Protein AF-X1FUU6-F1 (afdb_monomer_lite)

Secondary structure (DSSP, 8-state):
-EEEEPPTTTHHHHHHHHHHHS-GGGSHHHHHTTGGGEEEEEEE-TTS-EEEEEEEEEEEETTEEEEEPPTT-S----EE--TT------

pLDDT: mean 89.01, std 12.41, range [43.53, 97.44]

Organism: NCBI:txid412755

Radius of gyration: 13.14 Å; chains: 1; bounding box: 33×23×42 Å

Foldseek 3Di:
DDKDWDDPVCLVVQQVCCVVWNDPCQHPVNQVVLPPQKTKIFDADPVRDGFWTFMWGWDDDPNDIDTDADPPGQDRDITGNDPDDDHDDD

Structure (mmCIF, N/CA/C/O backbone):
data_AF-X1FUU6-F1
#
_entry.id   AF-X1FUU6-F1
#
loop_
_atom_site.group_PDB
_atom_site.id
_atom_site.type_symbol
_atom_site.label_atom_id
_atom_site.label_alt_id
_atom_site.label_comp_id
_atom_site.label_asym_id
_atom_site.label_entity_id
_atom_site.label_seq_id
_atom_site.pdbx_PDB_ins_code
_atom_site.Cartn_x
_atom_site.Cartn_y
_atom_site.Cartn_z
_atom_site.occupancy
_atom_site.B_iso_or_equiv
_atom_site.auth_seq_id
_atom_site.auth_comp_id
_atom_site.auth_asym_id
_atom_site.auth_atom_id
_atom_site.pdbx_PDB_model_num
ATOM 1 N N . MET A 1 1 ? -14.567 -8.543 7.320 1.00 85.44 1 MET A N 1
ATOM 2 C CA . MET A 1 1 ? -13.387 -7.819 6.822 1.00 85.44 1 MET A CA 1
ATOM 3 C C . MET A 1 1 ? -13.490 -7.773 5.317 1.00 85.44 1 MET A C 1
ATOM 5 O O . MET A 1 1 ? -13.906 -8.768 4.732 1.00 85.44 1 MET A O 1
ATOM 9 N N . VAL A 1 2 ? -13.165 -6.633 4.722 1.00 95.44 2 VAL A N 1
ATOM 10 C CA . VAL A 1 2 ? -13.178 -6.430 3.269 1.00 95.44 2 VAL A CA 1
ATOM 11 C C . VAL A 1 2 ? -11.828 -5.853 2.862 1.00 95.44 2 VAL A C 1
ATOM 13 O O . VAL A 1 2 ? -11.270 -5.032 3.583 1.00 95.44 2 VAL A O 1
ATOM 16 N N . VAL A 1 3 ? -11.296 -6.290 1.722 1.00 96.56 3 VAL A N 1
ATOM 17 C CA . VAL A 1 3 ? -10.077 -5.722 1.139 1.00 96.56 3 VAL A CA 1
ATOM 18 C C . VAL A 1 3 ? -10.471 -4.828 -0.027 1.00 96.56 3 VAL A C 1
ATOM 20 O O . VAL A 1 3 ? -11.187 -5.269 -0.926 1.00 96.56 3 VAL A O 1
ATOM 23 N N . LYS A 1 4 ? -10.006 -3.578 -0.017 1.00 96.62 4 LYS A N 1
ATOM 24 C CA . LYS A 1 4 ? -10.245 -2.605 -1.093 1.00 96.62 4 LYS A CA 1
ATOM 25 C C . LYS A 1 4 ? -8.913 -2.027 -1.558 1.00 96.62 4 LYS A C 1
ATOM 27 O O . LYS A 1 4 ? -7.986 -1.881 -0.764 1.00 96.62 4 LYS A O 1
ATOM 32 N N . LYS A 1 5 ? -8.799 -1.702 -2.847 1.00 96.94 5 LYS A N 1
ATOM 33 C CA . LYS A 1 5 ? -7.655 -0.925 -3.344 1.00 96.94 5 LYS A CA 1
ATOM 34 C C . LYS A 1 5 ? -7.679 0.447 -2.665 1.00 96.94 5 LYS A C 1
ATOM 36 O O . LYS A 1 5 ? -8.745 1.053 -2.596 1.00 96.94 5 LYS A O 1
ATOM 41 N N . ILE A 1 6 ? -6.526 0.924 -2.204 1.00 96.44 6 ILE A N 1
ATOM 42 C CA . ILE A 1 6 ? -6.412 2.278 -1.654 1.00 96.44 6 ILE A CA 1
ATOM 43 C C . ILE A 1 6 ? -6.654 3.301 -2.765 1.00 96.44 6 ILE A C 1
ATOM 45 O O . ILE A 1 6 ? -6.063 3.212 -3.848 1.00 96.44 6 ILE A O 1
ATOM 49 N N . SER A 1 7 ? -7.562 4.234 -2.490 1.00 92.06 7 SER A N 1
ATOM 50 C CA . SER A 1 7 ? -7.825 5.405 -3.320 1.00 92.06 7 SER A CA 1
ATOM 51 C C . SER A 1 7 ? -6.898 6.560 -2.933 1.00 92.06 7 SER A C 1
ATOM 53 O O . SER A 1 7 ? -6.275 6.533 -1.871 1.00 92.06 7 SER A O 1
ATOM 55 N N . ASP A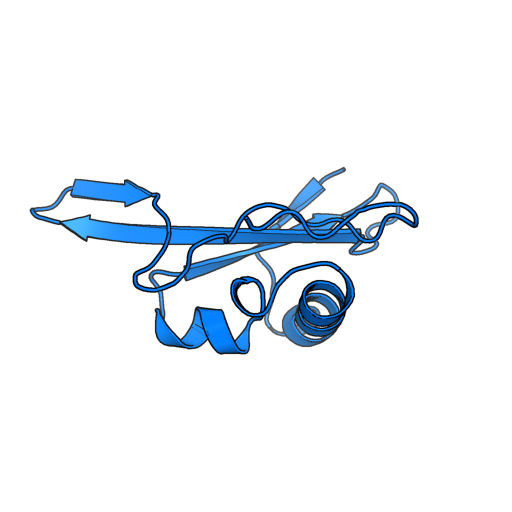 1 8 ? -6.836 7.603 -3.759 1.00 88.62 8 ASP A N 1
ATOM 56 C CA . ASP A 1 8 ? -6.051 8.799 -3.431 1.00 88.62 8 ASP A CA 1
ATOM 57 C C . ASP A 1 8 ? -6.554 9.479 -2.144 1.00 88.62 8 ASP A C 1
ATOM 59 O O . ASP A 1 8 ? -5.744 9.953 -1.347 1.00 88.62 8 ASP A O 1
ATOM 63 N N . ASN A 1 9 ? -7.865 9.434 -1.879 1.00 90.56 9 ASN A N 1
ATOM 64 C CA . ASN A 1 9 ? -8.474 9.995 -0.667 1.00 90.56 9 ASN A CA 1
ATOM 65 C C . ASN A 1 9 ? -8.075 9.231 0.606 1.00 90.56 9 ASN A C 1
ATOM 67 O O . ASN A 1 9 ? -7.934 9.835 1.665 1.00 90.56 9 ASN A O 1
ATOM 71 N N . ASP A 1 10 ? -7.854 7.918 0.500 1.00 92.25 10 ASP A N 1
ATOM 72 C CA . ASP A 1 10 ? -7.478 7.061 1.635 1.00 92.25 10 ASP A CA 1
ATOM 73 C C . ASP A 1 10 ? -5.956 6.949 1.812 1.00 92.25 10 ASP A C 1
ATOM 75 O O . ASP A 1 10 ? -5.472 6.337 2.769 1.00 92.25 10 ASP A O 1
ATOM 79 N N . SER A 1 11 ? -5.185 7.520 0.879 1.00 93.12 11 SER A N 1
ATOM 80 C CA . SER A 1 11 ? -3.729 7.384 0.832 1.00 93.12 11 SER A CA 1
ATOM 81 C C . SER A 1 11 ? -3.052 7.914 2.095 1.00 93.12 11 SER A C 1
ATOM 83 O O . SER A 1 11 ? -2.137 7.268 2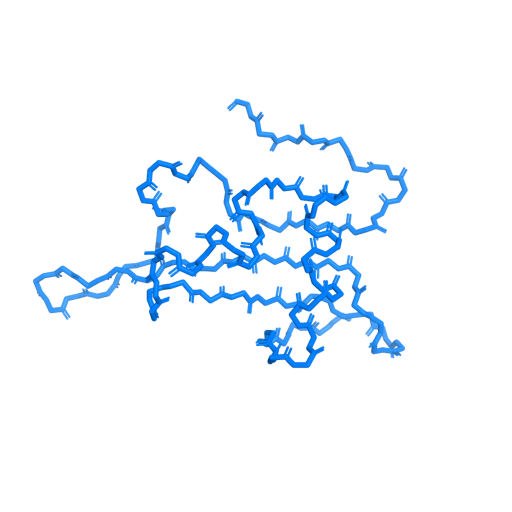.602 1.00 93.12 11 SER A O 1
ATOM 85 N N . PHE A 1 12 ? -3.539 9.033 2.642 1.00 95.12 12 PHE A N 1
ATOM 86 C CA . PHE A 1 12 ? -3.012 9.634 3.866 1.00 95.12 12 PHE A CA 1
ATOM 87 C C . PHE A 1 12 ? -3.205 8.713 5.078 1.00 95.12 12 PHE A C 1
ATOM 89 O O . PHE A 1 12 ? -2.224 8.320 5.709 1.00 95.12 12 PHE A O 1
ATOM 96 N N . SER A 1 13 ? -4.443 8.288 5.351 1.00 94.62 13 SER A N 1
ATOM 97 C CA . SER A 1 13 ? -4.762 7.414 6.490 1.00 94.62 13 SER A CA 1
ATOM 98 C C . SER A 1 13 ? -4.071 6.054 6.391 1.00 94.62 13 SER A C 1
ATOM 100 O O . SER A 1 13 ? -3.581 5.523 7.389 1.00 94.62 13 SER A O 1
ATOM 102 N N . TYR A 1 14 ? -3.963 5.496 5.183 1.00 96.19 14 TYR A N 1
ATOM 103 C CA . TYR A 1 14 ? -3.173 4.290 4.959 1.00 96.19 14 TYR A CA 1
ATOM 104 C C . TYR A 1 14 ? -1.690 4.515 5.289 1.00 96.19 14 TYR A C 1
ATOM 106 O O . TYR A 1 14 ? -1.079 3.669 5.943 1.00 96.19 14 TYR A O 1
ATOM 114 N N . ASN A 1 15 ? -1.107 5.646 4.874 1.00 95.69 15 ASN A N 1
ATOM 115 C CA . ASN A 1 15 ? 0.306 5.942 5.114 1.00 95.69 15 ASN A CA 1
ATOM 116 C C . ASN A 1 15 ? 0.611 6.134 6.608 1.00 95.69 15 ASN A C 1
ATOM 118 O O . ASN A 1 15 ? 1.648 5.671 7.087 1.00 95.69 15 ASN A O 1
ATOM 122 N N . GLU A 1 16 ? -0.307 6.749 7.362 1.00 95.19 16 GLU A N 1
ATOM 123 C CA . GLU A 1 16 ? -0.206 6.857 8.822 1.00 95.19 16 GLU A CA 1
ATOM 124 C C . GLU A 1 16 ? -0.196 5.475 9.487 1.00 95.19 16 GLU A C 1
ATOM 126 O O . GLU A 1 16 ? 0.665 5.184 10.322 1.00 95.19 16 GLU A O 1
ATOM 131 N N . LEU A 1 17 ? -1.106 4.584 9.078 1.00 94.75 17 LEU A N 1
ATOM 132 C CA . LEU A 1 17 ? -1.158 3.224 9.611 1.00 94.75 17 LEU A CA 1
ATOM 133 C C . LEU A 1 17 ? 0.071 2.399 9.219 1.00 94.75 17 LEU A C 1
ATOM 135 O O . LEU A 1 17 ? 0.619 1.700 10.069 1.00 94.75 17 LEU A O 1
ATOM 139 N N . ALA A 1 18 ? 0.534 2.495 7.972 1.00 94.69 18 ALA A N 1
ATOM 140 C CA . ALA A 1 18 ? 1.741 1.815 7.506 1.00 94.69 18 ALA A CA 1
ATOM 141 C C . ALA A 1 18 ? 2.984 2.285 8.277 1.00 94.69 18 ALA A C 1
ATOM 143 O O . ALA A 1 18 ? 3.803 1.465 8.685 1.00 94.69 18 ALA A O 1
ATOM 144 N N . THR A 1 19 ? 3.088 3.587 8.553 1.00 93.81 19 THR A N 1
ATOM 145 C CA . THR A 1 19 ? 4.179 4.158 9.356 1.00 93.81 19 THR A CA 1
ATOM 146 C C . THR A 1 19 ? 4.135 3.660 10.802 1.00 93.81 19 THR A C 1
ATOM 148 O O . THR A 1 19 ? 5.170 3.343 11.392 1.00 93.81 19 THR A O 1
ATOM 151 N N . LYS A 1 20 ? 2.933 3.567 11.380 1.00 93.56 20 LYS A N 1
ATOM 152 C CA . LYS A 1 20 ? 2.746 3.196 12.786 1.00 93.56 20 LYS A CA 1
ATOM 153 C C . LYS A 1 20 ? 2.859 1.690 13.036 1.00 93.56 20 LYS A C 1
ATOM 155 O O . LYS A 1 20 ? 3.496 1.285 14.007 1.00 93.56 20 LYS A O 1
ATOM 160 N N . TYR A 1 21 ? 2.257 0.874 12.175 1.00 93.44 21 TYR A N 1
ATOM 161 C CA . TYR A 1 21 ? 2.060 -0.565 12.389 1.00 93.44 21 TYR A CA 1
ATOM 162 C C . TYR A 1 21 ? 2.746 -1.452 11.343 1.00 93.44 21 TYR A C 1
ATOM 164 O O . TYR A 1 21 ? 2.965 -2.632 11.601 1.00 93.44 21 TYR A O 1
ATOM 172 N N . GLY A 1 22 ? 3.088 -0.906 10.177 1.00 91.88 22 GLY A N 1
ATOM 173 C CA . GLY A 1 22 ? 3.808 -1.613 9.123 1.00 91.88 22 GLY A CA 1
ATOM 174 C C . GLY A 1 22 ? 5.306 -1.309 9.124 1.00 91.88 22 GLY A C 1
ATOM 175 O O . GLY A 1 22 ? 5.942 -1.077 10.160 1.00 91.88 22 GLY A O 1
ATOM 176 N N . THR A 1 23 ? 5.875 -1.317 7.922 1.00 92.06 23 THR A N 1
ATOM 177 C CA . THR A 1 23 ? 7.257 -0.916 7.647 1.00 92.06 23 THR A CA 1
ATOM 178 C C . THR A 1 23 ? 7.301 0.233 6.643 1.00 92.06 23 THR A C 1
ATOM 180 O O . THR A 1 23 ? 6.303 0.529 5.985 1.00 92.06 23 THR A O 1
ATOM 183 N N . VAL A 1 24 ? 8.478 0.845 6.458 1.00 93.31 24 VAL A N 1
ATOM 184 C CA . VAL A 1 24 ? 8.684 1.857 5.404 1.00 93.31 24 VAL A CA 1
ATOM 185 C C . VAL A 1 24 ? 8.272 1.328 4.025 1.00 93.31 24 VAL A C 1
ATOM 187 O O . VAL A 1 24 ? 7.712 2.065 3.222 1.00 93.31 24 VAL A O 1
ATOM 190 N N . PHE A 1 25 ? 8.435 0.027 3.787 1.00 94.44 25 PHE A N 1
ATOM 191 C CA . PHE A 1 25 ? 8.095 -0.644 2.536 1.00 94.44 25 PHE A CA 1
ATOM 192 C C . PHE A 1 25 ? 6.593 -0.707 2.248 1.00 94.44 25 PHE A C 1
ATOM 194 O O . PHE A 1 25 ? 6.184 -0.879 1.099 1.00 94.44 25 PHE A O 1
ATOM 201 N N . ASN A 1 26 ? 5.763 -0.559 3.282 1.00 94.50 26 ASN A N 1
ATOM 202 C CA . ASN A 1 26 ? 4.316 -0.502 3.139 1.00 94.50 26 ASN A CA 1
ATOM 203 C C . ASN A 1 26 ? 3.810 0.910 2.820 1.00 94.50 26 ASN A C 1
ATOM 205 O O . ASN A 1 26 ? 2.651 1.026 2.435 1.00 94.50 26 ASN A O 1
ATOM 209 N N . THR A 1 27 ? 4.627 1.957 2.980 1.00 95.06 27 THR A N 1
ATOM 210 C CA . THR A 1 27 ? 4.213 3.360 2.797 1.00 95.06 27 THR A CA 1
ATOM 211 C C . THR A 1 27 ? 3.909 3.684 1.337 1.00 95.06 27 THR A C 1
ATOM 213 O O . THR A 1 27 ? 4.547 3.162 0.423 1.00 95.06 27 THR A O 1
ATOM 216 N N . ILE A 1 28 ? 2.950 4.581 1.098 1.00 94.81 28 ILE A N 1
ATOM 217 C CA . ILE A 1 28 ? 2.605 5.028 -0.260 1.00 94.81 28 ILE A CA 1
ATOM 218 C C . ILE A 1 28 ? 3.822 5.650 -0.947 1.00 94.81 28 ILE A C 1
ATOM 220 O O . ILE A 1 28 ? 4.048 5.402 -2.130 1.00 94.81 28 ILE A O 1
ATOM 224 N N . ASP A 1 29 ? 4.627 6.415 -0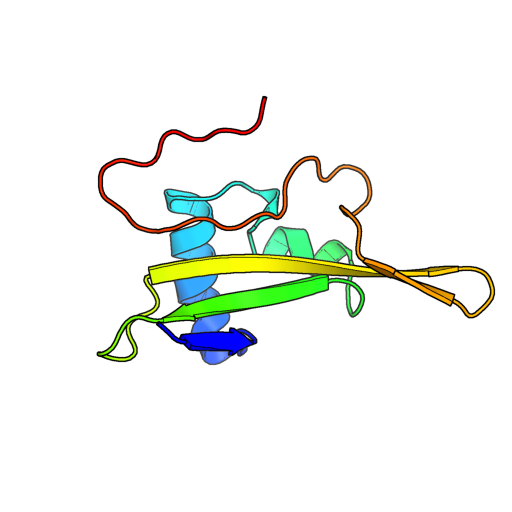.211 1.00 92.94 29 ASP A N 1
ATOM 225 C CA . ASP A 1 29 ? 5.793 7.090 -0.778 1.00 92.94 29 ASP A CA 1
ATOM 226 C C . ASP A 1 29 ? 6.883 6.110 -1.216 1.00 92.94 29 ASP A C 1
ATOM 228 O O . ASP A 1 29 ? 7.467 6.303 -2.282 1.00 92.94 29 ASP A O 1
ATOM 232 N N . TRP A 1 30 ? 7.090 5.008 -0.485 1.00 94.44 30 TRP A N 1
ATOM 233 C CA . TRP A 1 30 ? 7.965 3.929 -0.950 1.00 94.44 30 TRP A CA 1
ATOM 234 C C . TRP A 1 30 ? 7.411 3.246 -2.204 1.00 94.44 30 TRP A C 1
ATOM 236 O O . TRP A 1 30 ? 8.134 3.009 -3.170 1.00 94.44 30 TRP A O 1
ATOM 246 N N . LEU A 1 31 ? 6.108 2.949 -2.226 1.00 93.56 31 LEU A N 1
ATOM 247 C CA . LEU A 1 31 ? 5.480 2.235 -3.341 1.00 93.56 31 LEU A CA 1
ATOM 248 C C . LEU A 1 31 ? 5.473 3.049 -4.641 1.00 93.56 31 LEU A C 1
ATOM 250 O O . LEU A 1 31 ? 5.593 2.458 -5.715 1.00 93.56 31 LEU A O 1
ATOM 254 N N . LYS A 1 32 ? 5.392 4.386 -4.561 1.00 93.19 32 LYS A N 1
ATOM 255 C CA . LYS A 1 32 ? 5.461 5.291 -5.725 1.00 93.19 32 LYS A CA 1
ATOM 256 C C . LYS A 1 32 ? 6.735 5.105 -6.552 1.00 93.19 32 LYS A C 1
ATOM 258 O O . LYS A 1 32 ? 6.690 5.314 -7.761 1.00 93.19 32 LYS A O 1
ATOM 263 N N . ILE A 1 33 ? 7.836 4.658 -5.941 1.00 94.50 33 ILE A N 1
ATOM 264 C CA . ILE A 1 33 ? 9.105 4.375 -6.637 1.00 94.50 33 ILE A CA 1
ATOM 265 C C . ILE A 1 33 ? 8.911 3.314 -7.735 1.00 94.50 33 ILE A C 1
ATOM 267 O O . ILE A 1 33 ? 9.584 3.348 -8.763 1.00 94.50 33 ILE A O 1
ATOM 271 N N . PHE A 1 34 ? 7.958 2.396 -7.553 1.00 92.94 34 PHE A N 1
ATOM 272 C CA . PHE A 1 34 ? 7.673 1.301 -8.484 1.00 92.94 34 PHE A CA 1
ATOM 273 C C . PHE A 1 34 ? 6.544 1.609 -9.482 1.00 92.94 34 PHE A C 1
ATOM 275 O O . PHE A 1 34 ? 6.166 0.730 -10.263 1.00 92.94 34 PHE A O 1
ATOM 282 N N . GLY A 1 35 ? 5.995 2.830 -9.456 1.00 91.44 35 GLY A N 1
ATOM 283 C CA . GLY A 1 35 ? 4.916 3.275 -10.339 1.00 91.44 35 GLY A CA 1
ATOM 284 C C . GLY A 1 35 ? 3.740 2.294 -10.389 1.00 91.44 35 GLY A C 1
ATOM 285 O O . GLY A 1 35 ? 3.320 1.741 -9.372 1.00 91.44 35 GLY A O 1
ATOM 286 N N . ASP A 1 36 ? 3.248 2.018 -11.598 1.00 91.12 36 ASP A N 1
ATOM 287 C CA . ASP A 1 36 ? 2.099 1.129 -11.839 1.00 91.12 36 ASP A CA 1
ATOM 288 C C . ASP A 1 36 ? 2.330 -0.343 -11.453 1.00 91.12 36 ASP A C 1
ATOM 290 O O . ASP A 1 36 ? 1.381 -1.140 -11.415 1.00 91.12 36 ASP A O 1
ATOM 294 N N . GLY A 1 37 ? 3.586 -0.722 -11.191 1.00 93.19 37 GLY A N 1
ATOM 295 C CA . GLY A 1 37 ? 3.949 -2.057 -10.733 1.00 93.19 37 GLY A CA 1
ATOM 296 C C . GLY A 1 37 ? 3.478 -2.326 -9.307 1.00 93.19 37 GLY A C 1
ATOM 297 O O . GLY A 1 37 ? 3.130 -3.464 -8.996 1.00 93.19 37 GLY A O 1
ATOM 298 N N . ALA A 1 38 ? 3.412 -1.304 -8.450 1.00 94.62 38 ALA A N 1
ATOM 299 C CA . ALA A 1 38 ? 2.985 -1.442 -7.062 1.00 94.62 38 ALA A CA 1
ATOM 300 C C . ALA A 1 38 ? 1.531 -1.002 -6.855 1.00 94.62 38 ALA A C 1
ATOM 302 O O . ALA A 1 38 ? 1.049 -0.028 -7.428 1.00 94.62 38 ALA A O 1
ATOM 303 N N . ARG A 1 39 ? 0.806 -1.730 -6.001 1.00 95.38 39 ARG A N 1
ATOM 304 C CA . ARG A 1 39 ? -0.564 -1.386 -5.595 1.00 95.38 39 ARG A CA 1
ATOM 305 C C . ARG A 1 39 ? -0.749 -1.638 -4.110 1.00 95.38 39 ARG A C 1
ATOM 307 O O . ARG A 1 39 ? -0.420 -2.727 -3.648 1.00 95.38 39 ARG A O 1
ATOM 314 N N . ALA A 1 40 ? -1.307 -0.656 -3.411 1.00 96.44 40 ALA A N 1
ATOM 315 C CA . ALA A 1 40 ? -1.689 -0.762 -2.009 1.00 96.44 40 ALA A CA 1
ATOM 316 C C . ALA A 1 40 ? -3.159 -1.182 -1.865 1.00 96.44 40 ALA A C 1
ATOM 318 O O . ALA A 1 40 ? -4.029 -0.751 -2.633 1.00 96.44 40 ALA A O 1
ATOM 319 N N . TYR A 1 41 ? -3.429 -1.997 -0.850 1.00 97.44 41 TYR A N 1
ATOM 320 C CA . TYR A 1 41 ? -4.761 -2.452 -0.477 1.00 97.44 41 TYR A CA 1
ATOM 321 C C . TYR A 1 41 ? -4.989 -2.228 1.014 1.00 97.44 41 TYR A C 1
ATOM 323 O O . TYR A 1 41 ? -4.149 -2.581 1.842 1.00 97.44 41 TYR A O 1
ATOM 331 N N . GLY A 1 42 ? -6.143 -1.657 1.341 1.00 96.81 42 GLY A N 1
ATOM 332 C CA . GLY A 1 42 ? -6.611 -1.476 2.705 1.00 96.81 42 GLY A CA 1
ATOM 333 C C . GLY A 1 42 ? -7.435 -2.669 3.168 1.00 96.81 42 GLY A C 1
ATOM 334 O O . GLY A 1 42 ? -8.196 -3.255 2.391 1.00 96.81 42 GLY A O 1
ATOM 335 N N . ILE A 1 43 ? -7.288 -3.015 4.442 1.00 96.31 43 ILE A N 1
ATOM 336 C CA . ILE A 1 43 ? -8.121 -3.995 5.138 1.00 96.31 43 ILE A CA 1
ATOM 337 C C . ILE A 1 43 ? -9.115 -3.212 5.990 1.00 96.31 43 ILE A C 1
ATOM 339 O O . ILE A 1 43 ? -8.708 -2.430 6.845 1.00 96.31 43 ILE A O 1
ATOM 343 N N . TYR A 1 44 ? -10.406 -3.436 5.760 1.00 95.19 44 TYR A N 1
ATOM 344 C CA . TYR A 1 44 ? -11.494 -2.724 6.421 1.00 95.19 44 TYR A CA 1
ATOM 345 C C . TYR A 1 44 ? -12.292 -3.665 7.328 1.00 95.19 44 TYR A C 1
ATOM 347 O O . TYR A 1 44 ? -12.529 -4.836 6.988 1.00 95.19 44 TYR A O 1
ATOM 355 N N . ASP A 1 45 ? -12.703 -3.166 8.492 1.00 94.62 45 ASP A N 1
ATOM 356 C CA . ASP A 1 45 ? -13.579 -3.889 9.415 1.00 94.62 45 ASP A CA 1
ATOM 357 C C . ASP A 1 45 ? -15.054 -3.876 8.945 1.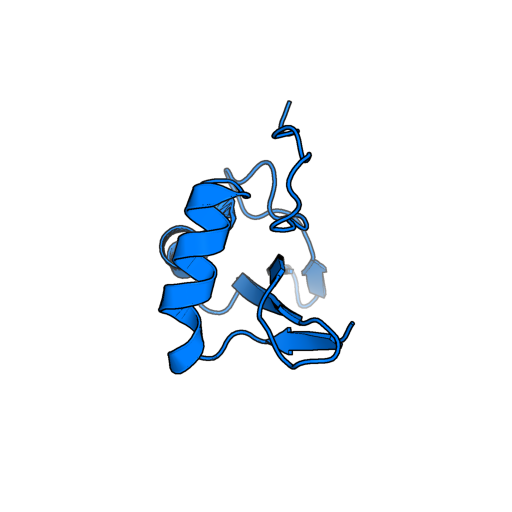00 94.62 45 ASP A C 1
ATOM 359 O O . ASP A 1 45 ? -15.360 -3.576 7.792 1.00 94.62 45 ASP A O 1
ATOM 363 N N . LYS A 1 46 ? -15.994 -4.297 9.804 1.00 94.19 46 LYS A N 1
ATOM 364 C CA . LYS A 1 46 ? -17.431 -4.291 9.464 1.00 94.19 46 LYS A CA 1
ATOM 365 C C . LYS A 1 46 ? -18.053 -2.885 9.463 1.00 94.19 46 LYS A C 1
ATOM 367 O O . LYS A 1 46 ? -19.127 -2.729 8.896 1.00 94.19 46 LYS A O 1
ATOM 372 N N . GLY A 1 47 ? -17.413 -1.912 10.108 1.00 94.38 47 GLY A N 1
ATOM 373 C CA . GLY A 1 47 ? -17.831 -0.512 10.169 1.00 94.38 47 GLY A CA 1
ATOM 374 C C . GLY A 1 47 ? -17.193 0.362 9.089 1.00 94.38 47 GLY A C 1
ATOM 375 O O . GLY A 1 47 ? -17.303 1.576 9.174 1.00 94.38 47 GLY A O 1
ATOM 376 N N . ASP A 1 48 ? -16.532 -0.247 8.098 1.00 92.25 48 ASP A N 1
ATOM 377 C CA . ASP A 1 48 ? -15.769 0.432 7.043 1.00 92.25 48 ASP A CA 1
ATOM 378 C C . ASP A 1 48 ? -14.578 1.259 7.559 1.00 92.25 48 ASP A C 1
ATOM 380 O O . ASP A 1 48 ? -14.090 2.162 6.882 1.00 92.25 48 ASP A O 1
ATOM 384 N N . ASN A 1 49 ? -14.054 0.917 8.741 1.00 93.50 49 ASN A N 1
ATOM 385 C CA . ASN A 1 49 ? -12.835 1.528 9.259 1.00 93.50 49 ASN A CA 1
ATOM 386 C C . ASN A 1 49 ? -11.611 0.840 8.652 1.00 93.50 49 ASN A C 1
ATOM 388 O O . ASN A 1 49 ? -11.522 -0.392 8.661 1.00 93.50 49 ASN A O 1
ATOM 392 N N . LEU A 1 50 ? -10.642 1.624 8.177 1.00 94.81 50 LEU A N 1
ATOM 393 C CA . LEU A 1 50 ? -9.345 1.116 7.734 1.00 94.81 50 LEU A CA 1
ATOM 394 C C . LEU A 1 50 ? -8.536 0.637 8.951 1.00 94.81 50 LEU A C 1
ATOM 396 O O . LEU A 1 50 ? -8.154 1.433 9.805 1.00 94.81 50 LEU A O 1
ATOM 400 N N . ILE A 1 51 ? -8.258 -0.665 9.022 1.00 95.12 51 ILE A N 1
ATOM 401 C CA . ILE A 1 51 ? -7.586 -1.316 10.163 1.00 95.12 51 ILE A CA 1
ATOM 402 C C . ILE A 1 51 ? -6.229 -1.925 9.797 1.00 95.12 51 ILE A C 1
ATOM 404 O O . ILE A 1 51 ? -5.641 -2.660 10.587 1.00 95.12 51 ILE A O 1
ATOM 408 N N . GLY A 1 52 ? -5.718 -1.650 8.601 1.00 95.12 52 GLY A N 1
ATOM 409 C CA . GLY A 1 52 ? -4.432 -2.158 8.140 1.00 95.12 52 GLY A CA 1
ATOM 410 C C . GLY A 1 52 ? -4.355 -2.231 6.626 1.00 95.12 52 GLY A C 1
ATOM 411 O O . GLY A 1 52 ? -5.191 -1.666 5.918 1.00 95.12 52 GLY A O 1
ATOM 412 N N . GLY A 1 53 ? -3.367 -2.956 6.120 1.00 95.56 53 GLY A N 1
ATOM 413 C CA . GLY A 1 53 ? -3.182 -3.071 4.686 1.00 95.56 53 GLY A CA 1
ATOM 414 C C . GLY A 1 53 ? -1.981 -3.902 4.278 1.00 95.56 53 GLY A C 1
ATOM 415 O O . GLY A 1 53 ? -1.281 -4.465 5.111 1.00 95.56 53 GLY A O 1
ATOM 416 N N . PHE A 1 54 ? -1.778 -4.007 2.974 1.00 95.94 54 PHE A N 1
ATOM 417 C CA . PHE A 1 54 ? -0.629 -4.654 2.348 1.00 95.94 54 PHE A CA 1
ATOM 418 C C . PHE A 1 54 ? -0.443 -4.101 0.941 1.00 95.94 54 PHE A C 1
ATOM 420 O O . PHE A 1 54 ? -1.331 -3.435 0.398 1.00 95.94 54 PHE A O 1
ATOM 427 N N . SER A 1 55 ? 0.679 -4.447 0.320 1.00 95.56 55 SER A N 1
ATOM 428 C CA . SER A 1 55 ? 0.934 -4.085 -1.067 1.00 95.56 55 SER A CA 1
ATOM 429 C C . SER A 1 55 ? 1.226 -5.313 -1.909 1.00 95.56 55 SER A C 1
ATOM 431 O O . SER A 1 55 ? 1.658 -6.353 -1.419 1.00 95.56 55 SER A O 1
ATOM 433 N N . THR A 1 56 ? 1.000 -5.188 -3.210 1.00 95.38 56 THR A N 1
ATOM 434 C CA . THR A 1 56 ? 1.446 -6.164 -4.206 1.00 95.38 56 THR A CA 1
ATOM 435 C C . THR A 1 56 ? 2.342 -5.468 -5.206 1.00 95.38 56 THR A C 1
ATOM 437 O O . THR A 1 56 ? 2.031 -4.344 -5.604 1.00 95.38 56 THR A O 1
ATOM 440 N N . TYR A 1 57 ? 3.373 -6.157 -5.678 1.00 95.50 57 TYR A N 1
ATOM 441 C CA . TYR A 1 57 ? 4.185 -5.695 -6.790 1.00 95.50 57 TYR A CA 1
ATOM 442 C C . TYR A 1 57 ? 4.119 -6.689 -7.943 1.00 95.50 57 TYR A C 1
ATOM 444 O O . TYR A 1 57 ? 4.337 -7.888 -7.760 1.00 95.50 57 TYR A O 1
ATOM 452 N N . LYS A 1 58 ? 3.751 -6.175 -9.115 1.00 95.00 58 LYS A N 1
ATOM 453 C CA . LYS A 1 58 ? 3.605 -6.912 -10.361 1.00 95.00 58 LYS A CA 1
ATOM 454 C C . LYS A 1 58 ? 4.731 -6.517 -11.299 1.00 95.00 58 LYS A C 1
ATOM 456 O O . LYS A 1 58 ? 4.792 -5.384 -11.767 1.00 95.00 58 LYS A O 1
ATOM 461 N N . GLU A 1 59 ? 5.560 -7.485 -11.643 1.00 92.88 59 GLU A N 1
ATOM 462 C CA . GLU A 1 59 ? 6.608 -7.322 -12.637 1.00 92.88 59 GLU A CA 1
ATOM 463 C C . GLU A 1 59 ? 6.231 -8.042 -13.931 1.00 92.88 59 GLU A C 1
ATOM 465 O O . GLU A 1 59 ? 5.612 -9.109 -13.904 1.00 92.88 59 GLU A O 1
ATOM 470 N N . LYS A 1 60 ? 6.606 -7.458 -15.072 1.00 90.88 60 LYS A N 1
ATOM 471 C CA . LYS A 1 60 ? 6.480 -8.096 -16.383 1.00 90.88 60 LYS A CA 1
ATOM 472 C C . LYS A 1 60 ? 7.856 -8.511 -16.881 1.00 90.88 60 LYS A C 1
ATOM 474 O O . LYS A 1 60 ? 8.739 -7.669 -17.003 1.00 90.88 60 LYS A O 1
ATOM 479 N N . MET A 1 61 ? 8.011 -9.783 -17.226 1.00 88.38 61 MET A N 1
ATOM 480 C CA . MET A 1 61 ? 9.242 -10.315 -17.801 1.00 88.38 61 MET A CA 1
ATOM 481 C C . MET A 1 61 ? 8.893 -11.288 -18.928 1.00 88.38 61 MET A C 1
ATOM 483 O O . MET A 1 61 ? 8.071 -12.180 -18.738 1.00 88.38 61 MET A O 1
ATOM 487 N N . PHE A 1 62 ? 9.475 -11.081 -20.114 1.00 86.62 62 PHE A N 1
ATOM 488 C CA . PHE A 1 62 ? 9.236 -11.903 -21.313 1.00 86.62 62 PHE A CA 1
ATOM 489 C C . PHE A 1 62 ? 7.742 -12.162 -21.619 1.00 86.62 62 PHE A C 1
ATOM 491 O O . PHE A 1 62 ? 7.348 -13.266 -21.977 1.00 86.62 62 PHE A O 1
ATOM 498 N N . GLY A 1 63 ? 6.884 -11.148 -21.441 1.00 90.12 63 GLY A N 1
ATOM 499 C CA . GLY A 1 63 ? 5.434 -11.248 -21.677 1.00 90.12 63 GLY A CA 1
ATOM 500 C C . GLY A 1 63 ? 4.625 -11.901 -20.547 1.00 90.12 63 GLY A C 1
ATOM 501 O O . GLY A 1 63 ? 3.398 -11.814 -20.551 1.00 90.12 63 GLY A O 1
ATOM 502 N N . LEU A 1 64 ? 5.283 -12.478 -19.539 1.00 91.56 64 LEU A N 1
ATOM 503 C CA . LEU A 1 64 ? 4.651 -13.052 -18.353 1.00 91.56 64 LEU A CA 1
ATOM 504 C C . LEU A 1 64 ? 4.609 -12.040 -17.209 1.00 91.56 64 LEU A C 1
ATOM 506 O O . LEU A 1 64 ? 5.451 -11.149 -17.107 1.00 91.56 64 LEU A O 1
ATOM 510 N N . SER A 1 65 ? 3.599 -12.164 -16.3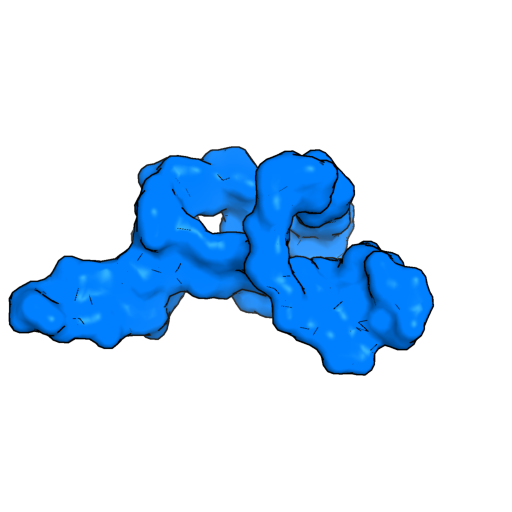51 1.00 92.94 65 SER A N 1
ATOM 511 C CA . SER A 1 65 ? 3.442 -11.324 -15.165 1.00 92.94 65 SER A CA 1
ATOM 512 C C . SER A 1 65 ? 3.667 -12.127 -13.893 1.00 92.94 65 SER A C 1
ATOM 514 O O . SER A 1 65 ? 3.026 -13.158 -13.707 1.00 92.94 65 SER A O 1
ATOM 516 N N . PHE A 1 66 ? 4.494 -11.604 -12.993 1.00 92.69 66 PHE A N 1
ATOM 517 C CA . PHE A 1 66 ? 4.816 -12.230 -11.715 1.00 92.69 66 PHE A CA 1
ATOM 518 C C . PHE A 1 66 ? 4.484 -11.290 -10.565 1.00 92.69 66 PHE A C 1
ATOM 520 O O . PHE A 1 66 ? 4.714 -10.084 -10.654 1.00 92.69 66 PHE A O 1
ATOM 527 N N . TYR A 1 67 ? 3.965 -11.856 -9.479 1.00 92.50 67 TYR A N 1
ATOM 528 C CA . TYR A 1 67 ? 3.814 -11.152 -8.213 1.00 92.50 67 TYR A CA 1
ATOM 529 C C . TYR A 1 67 ? 4.952 -11.568 -7.291 1.00 92.50 67 TYR A C 1
ATOM 531 O O . TYR A 1 67 ? 5.114 -12.752 -7.003 1.00 92.50 67 TYR A O 1
ATOM 539 N N . ARG A 1 68 ? 5.758 -10.599 -6.861 1.00 90.44 68 ARG A N 1
ATOM 540 C CA . ARG A 1 68 ? 6.898 -10.823 -5.967 1.00 90.44 68 ARG A CA 1
ATOM 541 C C . ARG A 1 68 ? 7.175 -9.580 -5.134 1.00 90.44 68 ARG A C 1
ATOM 543 O O . ARG A 1 68 ? 6.571 -8.537 -5.363 1.00 90.44 68 ARG A O 1
ATOM 550 N N . ASN A 1 69 ? 8.110 -9.681 -4.199 1.00 90.94 69 ASN A N 1
ATOM 551 C CA . ASN A 1 69 ? 8.639 -8.504 -3.525 1.00 90.94 69 ASN A CA 1
ATOM 552 C C . ASN A 1 69 ? 9.383 -7.600 -4.532 1.00 90.94 69 ASN A C 1
ATOM 554 O O . ASN A 1 69 ? 10.133 -8.125 -5.363 1.00 90.94 69 ASN A O 1
ATOM 558 N N . PRO A 1 70 ? 9.194 -6.269 -4.480 1.00 89.88 70 PRO A N 1
ATOM 559 C CA . PRO A 1 70 ? 9.967 -5.350 -5.294 1.00 89.88 70 PRO A CA 1
ATOM 560 C C . PRO A 1 70 ? 11.467 -5.439 -4.976 1.00 89.88 70 PRO A C 1
ATOM 562 O O . PRO A 1 70 ? 11.844 -5.838 -3.866 1.00 89.88 70 PRO A O 1
ATOM 565 N N . PRO A 1 71 ? 12.340 -5.016 -5.907 1.00 87.94 71 PRO A N 1
ATOM 566 C CA . PRO A 1 71 ? 13.757 -4.829 -5.618 1.00 87.94 71 PRO A CA 1
ATOM 567 C C . PRO A 1 71 ? 13.972 -4.022 -4.329 1.00 87.94 71 PRO A C 1
ATOM 569 O O . PRO A 1 71 ? 13.250 -3.060 -4.061 1.00 87.94 71 PRO A O 1
ATOM 572 N N . PHE A 1 72 ? 14.953 -4.433 -3.520 1.00 86.88 72 PHE A N 1
ATOM 573 C CA . PHE A 1 72 ? 15.335 -3.767 -2.262 1.00 86.88 72 PHE A CA 1
ATOM 574 C C . PHE A 1 72 ? 14.204 -3.632 -1.225 1.00 86.88 72 PHE A C 1
ATOM 576 O O . PHE A 1 72 ? 14.286 -2.807 -0.320 1.00 86.88 72 PHE A O 1
ATOM 583 N N . THR A 1 73 ? 13.149 -4.442 -1.350 1.00 88.81 73 THR A N 1
ATOM 584 C CA . THR A 1 73 ? 11.960 -4.373 -0.498 1.00 88.81 73 THR A CA 1
ATOM 585 C C . THR A 1 73 ? 11.713 -5.741 0.151 1.00 88.81 73 THR A C 1
ATOM 587 O O . THR A 1 73 ? 11.004 -6.570 -0.417 1.00 88.81 73 THR A O 1
ATOM 590 N N . PRO A 1 74 ? 12.308 -6.034 1.321 1.00 84.00 74 PRO A N 1
ATOM 591 C CA . PRO A 1 74 ? 12.273 -7.365 1.928 1.00 84.00 74 PRO A CA 1
ATOM 592 C C . PRO A 1 74 ? 10.867 -7.810 2.357 1.00 84.00 74 PRO A C 1
ATOM 594 O O . PRO A 1 74 ? 10.584 -9.006 2.338 1.00 84.00 74 PRO A O 1
ATOM 597 N N . CYS A 1 75 ? 9.971 -6.879 2.708 1.00 82.19 75 CYS A N 1
ATOM 598 C CA . CYS A 1 75 ? 8.617 -7.201 3.155 1.00 82.19 75 CYS A CA 1
ATOM 599 C C . CYS A 1 75 ? 7.585 -6.159 2.673 1.00 82.19 75 CYS A C 1
ATOM 601 O O . CYS A 1 75 ? 7.707 -4.981 2.977 1.00 82.19 75 CYS A O 1
ATOM 603 N N . ILE A 1 76 ? 6.546 -6.595 1.945 1.00 85.12 76 ILE A N 1
ATOM 604 C CA . ILE A 1 76 ? 5.348 -5.788 1.586 1.00 85.12 76 ILE A CA 1
ATOM 605 C C . ILE A 1 76 ? 4.039 -6.429 2.074 1.00 85.12 76 ILE A C 1
ATOM 607 O O . ILE A 1 76 ? 2.947 -6.122 1.591 1.00 85.12 76 ILE A O 1
ATOM 611 N N . GLY A 1 77 ? 4.174 -7.371 3.008 1.00 89.69 77 GLY A N 1
ATOM 612 C CA . GLY A 1 77 ? 3.082 -8.182 3.524 1.00 89.69 77 GLY A CA 1
ATOM 613 C C . GLY A 1 77 ? 2.073 -7.397 4.367 1.00 89.69 77 GLY A C 1
ATOM 614 O O . GLY A 1 77 ? 2.236 -6.192 4.591 1.00 89.69 77 GLY A O 1
ATOM 615 N N . PRO A 1 78 ? 1.019 -8.088 4.829 1.00 93.12 78 PRO A N 1
ATOM 616 C CA . PRO A 1 78 ? -0.043 -7.479 5.609 1.00 93.12 78 PRO A CA 1
ATOM 617 C C . PRO A 1 78 ? 0.408 -7.006 6.984 1.00 93.12 78 PRO A C 1
ATOM 619 O O . PRO A 1 78 ? 1.111 -7.709 7.705 1.00 93.12 78 PRO A O 1
ATOM 622 N N . PHE A 1 79 ? -0.085 -5.828 7.352 1.00 93.25 79 PHE A N 1
ATOM 623 C CA . PHE A 1 79 ? -0.019 -5.259 8.691 1.00 93.25 79 PHE A CA 1
ATOM 624 C C . PHE A 1 79 ? -1.436 -4.938 9.176 1.00 93.25 79 PHE A C 1
ATOM 626 O O . PHE A 1 79 ? -2.322 -4.624 8.375 1.00 93.25 79 PHE A O 1
ATOM 633 N N . LEU A 1 80 ? -1.652 -5.005 10.489 1.00 93.56 80 LEU A N 1
ATOM 634 C CA . LEU A 1 80 ? -2.912 -4.632 11.126 1.00 93.56 80 LEU A CA 1
ATOM 635 C C . LEU A 1 80 ? -2.652 -3.677 12.287 1.00 93.56 80 LEU A C 1
ATOM 637 O O . LEU A 1 80 ? -1.696 -3.832 13.045 1.00 93.56 80 LEU A O 1
ATOM 641 N N . ALA A 1 81 ? -3.557 -2.723 12.469 1.00 89.81 81 ALA A N 1
ATOM 642 C CA . ALA A 1 81 ? -3.605 -1.833 13.618 1.00 89.81 81 ALA A CA 1
ATOM 643 C C . ALA A 1 81 ? -4.173 -2.566 14.847 1.00 89.81 81 ALA A C 1
ATOM 645 O O . ALA A 1 81 ? -5.149 -2.133 15.450 1.00 89.81 81 ALA A O 1
ATOM 646 N N . ASN A 1 82 ? -3.592 -3.709 15.21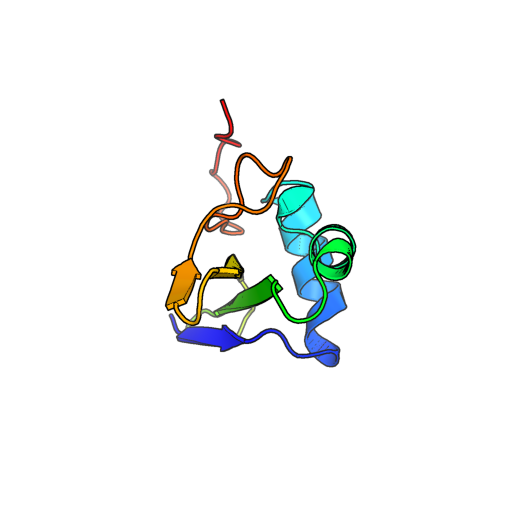2 1.00 74.69 82 ASN A N 1
ATOM 647 C CA . ASN A 1 82 ? -3.950 -4.410 16.440 1.00 74.69 82 ASN A CA 1
ATOM 648 C C . ASN A 1 82 ? -2.980 -4.011 17.554 1.00 74.69 82 ASN A C 1
ATOM 650 O O . ASN A 1 82 ? -1.787 -3.822 17.326 1.00 74.69 82 ASN A O 1
ATOM 654 N N . THR A 1 83 ? -3.472 -3.954 18.789 1.00 53.84 83 THR A N 1
ATOM 655 C CA . THR A 1 83 ? -2.714 -3.547 19.984 1.00 53.84 83 THR A CA 1
ATOM 656 C C . THR A 1 83 ? -1.534 -4.464 20.348 1.00 53.84 83 THR A C 1
ATOM 658 O O . THR A 1 83 ? -0.813 -4.140 21.280 1.00 53.84 83 THR A O 1
ATOM 661 N N . ASN A 1 84 ? -1.302 -5.572 19.626 1.00 51.62 84 ASN A N 1
ATOM 662 C CA . ASN A 1 84 ? -0.316 -6.611 19.966 1.00 51.62 84 ASN A CA 1
ATOM 663 C C . ASN A 1 84 ? 0.456 -7.187 18.756 1.00 51.62 84 ASN A C 1
ATOM 665 O O . ASN A 1 84 ? 0.746 -8.383 18.738 1.00 51.62 84 ASN A O 1
ATOM 669 N N . GLN A 1 85 ? 0.785 -6.399 17.726 1.00 54.88 85 GLN A N 1
ATOM 670 C CA . GLN A 1 85 ? 1.632 -6.909 16.634 1.00 54.88 85 GLN A CA 1
ATOM 671 C C . GLN A 1 85 ? 3.087 -6.438 16.775 1.00 54.88 85 GLN A C 1
ATOM 673 O O . GLN A 1 85 ? 3.392 -5.253 16.665 1.00 54.88 85 GLN A O 1
ATOM 678 N N . ALA A 1 86 ? 3.990 -7.392 17.021 1.00 51.00 86 ALA A N 1
ATOM 679 C CA . ALA A 1 86 ? 5.430 -7.189 16.922 1.00 51.00 86 ALA A CA 1
ATOM 680 C C . ALA A 1 86 ? 5.834 -7.072 15.444 1.00 51.00 86 ALA A C 1
ATOM 682 O O . ALA A 1 86 ? 5.394 -7.864 14.609 1.00 51.00 86 ALA A O 1
ATOM 683 N N . LYS A 1 87 ? 6.683 -6.088 15.128 1.00 53.16 87 LYS A N 1
ATOM 684 C CA . LYS A 1 87 ? 7.276 -5.904 13.798 1.00 53.16 87 LYS A CA 1
ATOM 685 C C . LYS A 1 87 ? 8.137 -7.125 13.458 1.00 53.16 87 LYS A C 1
ATOM 687 O O . LYS A 1 87 ? 9.264 -7.226 13.927 1.00 53.16 87 LYS A O 1
ATOM 692 N N . MET A 1 88 ? 7.617 -8.053 12.660 1.00 48.22 88 MET A N 1
ATOM 693 C CA . MET A 1 88 ? 8.404 -9.150 12.094 1.00 48.22 88 MET A CA 1
ATOM 694 C C . MET A 1 88 ? 8.791 -8.810 10.655 1.00 48.22 88 MET A C 1
ATOM 696 O O . MET A 1 88 ? 8.105 -9.182 9.709 1.00 48.22 88 MET A O 1
ATOM 700 N N . CYS A 1 89 ? 9.911 -8.106 10.503 1.00 52.19 89 CYS A N 1
ATOM 701 C CA . CYS A 1 89 ? 10.785 -8.290 9.348 1.00 52.19 89 CYS A CA 1
ATOM 702 C C . CYS A 1 89 ? 12.159 -8.646 9.936 1.00 52.19 89 CYS A C 1
ATOM 704 O O . CYS A 1 89 ? 12.713 -7.851 10.695 1.00 52.19 89 CYS A O 1
ATOM 706 N N . HIS A 1 90 ? 12.602 -9.886 9.702 1.00 43.53 90 HIS A N 1
ATOM 707 C CA . HIS A 1 90 ? 13.916 -10.394 10.111 1.00 43.53 90 HIS A CA 1
ATOM 708 C C . HIS A 1 90 ? 15.011 -9.852 9.198 1.00 43.53 90 HIS A C 1
ATOM 710 O O . HIS A 1 90 ? 14.763 -9.799 7.971 1.00 43.53 90 HIS A O 1
#

Sequence (90 aa):
MVVKKISDNDSFSYNELATKYGTVFNTIDWLKIFGDGARAYGIYDKGDNLIGGFSTYKEKMFGLSFYRNPPFTPCIGPFLANTNQAKMCH